Protein AF-A0A537Y791-F1 (afdb_monomer_lite)

Secondary structure (DSSP, 8-state):
-----------------PPBP-PPPPTT-TT--SS-TTSGGGB--TTSPPPTTHHHHHHHTTTTS-------EEETTEEES--EEEE-TTS--B--EETTGGGS----B---TTS--TT-TT--S---EEEEETTTTEEEEEES-B--TT--EESEEEEEETT--------

Radius of gyration: 22.84 Å; chains: 1; bounding box: 45×62×73 Å

Foldseek 3Di:
DDDDDDDDDDPPPPPPPFQFAQDQDPVVQRVFAQEASNDPVRGDCVPPDDDPCNVVVCVVVVVPDPPDDPQAADDPHRGRDFDEEEDEPPQDWDFAAALPCVQAQRDGDSDAPVFAWHVGQPDDDFGKTWYAHSVQQKIKIFTQWHDDPVHTYGHHIAIDHSHDPDPDGPD

Sequence (171 aa):
MGRFARALAVAAMVTAIAVPAAAIPPPGAPACSVFPSNNVWHADVSKLPVNSHSSAWLSSMNASSTHLHPDFGPSGGFPYGIPYDVVSSSHAKVYLTFDYADESDKGPYPFDGNTKIEGGQNAGGDRHAIMIDSGTCKLYELYDAHYSSSGSTAGSGAIWSLTSTSTTRSA

Structure (mmCIF, N/CA/C/O backbone):
data_AF-A0A537Y791-F1
#
_entry.id   AF-A0A537Y791-F1
#
loop_
_atom_site.group_PDB
_atom_site.id
_atom_site.type_symbol
_atom_site.label_atom_id
_atom_site.label_alt_id
_atom_site.label_comp_id
_atom_site.label_asym_id
_atom_site.label_entity_id
_atom_site.label_seq_id
_atom_site.pdbx_PDB_ins_code
_atom_site.Cartn_x
_atom_site.Cartn_y
_atom_site.Cartn_z
_atom_site.occupancy
_atom_site.B_iso_or_equiv
_atom_site.auth_seq_id
_atom_site.auth_comp_id
_atom_site.auth_asym_id
_atom_site.auth_atom_id
_atom_site.pdbx_PDB_model_num
ATOM 1 N N . MET A 1 1 ? 22.008 -40.107 -55.860 1.00 41.12 1 MET A N 1
ATOM 2 C CA . MET A 1 1 ? 21.868 -40.619 -54.478 1.00 41.12 1 MET A CA 1
ATOM 3 C C . MET A 1 1 ? 22.754 -39.774 -53.569 1.00 41.12 1 MET A C 1
ATOM 5 O O . MET A 1 1 ? 23.952 -39.994 -53.548 1.00 41.12 1 MET A O 1
ATOM 9 N N . GLY A 1 2 ? 22.205 -38.762 -52.894 1.00 38.94 2 GLY A N 1
ATOM 10 C CA . GLY A 1 2 ? 22.952 -37.913 -51.957 1.00 38.94 2 GLY A CA 1
ATOM 11 C C . GLY A 1 2 ? 22.129 -37.736 -50.687 1.00 38.94 2 GLY A C 1
ATOM 12 O O . GLY A 1 2 ? 21.049 -37.154 -50.735 1.00 38.94 2 GLY A O 1
ATOM 13 N N . ARG A 1 3 ? 22.579 -38.331 -49.580 1.00 45.69 3 ARG A N 1
ATOM 14 C CA . ARG A 1 3 ? 21.886 -38.293 -48.287 1.00 45.69 3 ARG A CA 1
ATOM 15 C C . ARG A 1 3 ? 22.259 -36.997 -47.563 1.00 45.69 3 ARG A C 1
ATOM 17 O O . ARG A 1 3 ? 23.390 -36.863 -47.115 1.00 45.69 3 ARG A O 1
ATOM 24 N N . PHE A 1 4 ? 21.314 -36.069 -47.429 1.00 46.38 4 PHE A N 1
ATOM 25 C CA . PHE A 1 4 ? 21.446 -34.933 -46.514 1.00 46.38 4 PHE A CA 1
ATOM 26 C C . PHE A 1 4 ? 21.074 -35.391 -45.100 1.00 46.38 4 PHE A C 1
ATOM 28 O O . PHE A 1 4 ? 19.914 -35.702 -44.829 1.00 46.38 4 PHE A O 1
ATOM 35 N N . ALA A 1 5 ? 22.054 -35.457 -44.201 1.00 47.03 5 ALA A N 1
ATOM 36 C CA . ALA A 1 5 ? 21.807 -35.662 -42.780 1.00 47.03 5 ALA A CA 1
ATOM 37 C C . ALA A 1 5 ? 21.298 -34.345 -42.170 1.00 47.03 5 ALA A C 1
ATOM 39 O O . ALA A 1 5 ? 22.015 -33.347 -42.148 1.00 47.03 5 ALA A O 1
ATOM 40 N N . ARG A 1 6 ? 20.048 -34.328 -41.695 1.00 52.28 6 ARG A N 1
ATOM 41 C CA . ARG A 1 6 ? 19.516 -33.227 -40.884 1.00 52.28 6 ARG A CA 1
ATOM 42 C C . ARG A 1 6 ? 19.994 -33.419 -39.446 1.00 52.28 6 ARG A C 1
ATOM 44 O O . ARG A 1 6 ? 19.559 -34.355 -38.783 1.00 52.28 6 ARG A O 1
ATOM 51 N N . ALA A 1 7 ? 20.884 -32.551 -38.976 1.00 49.78 7 ALA A N 1
ATOM 52 C CA . ALA A 1 7 ? 21.214 -32.466 -37.559 1.00 49.78 7 ALA A CA 1
ATOM 53 C C . ALA A 1 7 ? 20.054 -31.778 -36.819 1.00 49.78 7 ALA A C 1
ATOM 55 O O . ALA A 1 7 ? 19.704 -30.640 -37.131 1.00 49.78 7 ALA A O 1
ATOM 56 N N . LEU A 1 8 ? 19.436 -32.479 -35.868 1.00 51.34 8 LEU A N 1
ATOM 57 C CA . LEU A 1 8 ? 18.486 -31.892 -34.924 1.00 51.34 8 LEU A CA 1
ATOM 58 C C . LEU A 1 8 ? 19.295 -31.125 -33.867 1.00 51.34 8 LEU A C 1
ATOM 60 O O . LEU A 1 8 ? 19.980 -31.737 -33.050 1.00 51.34 8 LEU A O 1
ATOM 64 N N . ALA A 1 9 ? 19.244 -29.794 -33.889 1.00 50.19 9 ALA A N 1
ATOM 65 C CA . ALA A 1 9 ? 19.780 -28.981 -32.805 1.00 50.19 9 ALA A CA 1
ATOM 66 C C . ALA A 1 9 ? 18.790 -29.014 -31.631 1.00 50.19 9 ALA A C 1
ATOM 68 O O . ALA A 1 9 ? 17.694 -28.463 -31.716 1.00 50.19 9 ALA A O 1
ATOM 69 N N . VAL A 1 10 ? 19.162 -29.685 -30.541 1.00 50.84 10 VAL A N 1
ATOM 70 C CA . VAL A 1 10 ? 18.428 -29.621 -29.274 1.00 50.84 10 VAL A CA 1
ATOM 71 C C . VAL A 1 10 ? 18.776 -28.285 -28.620 1.00 50.84 10 VAL A C 1
ATOM 73 O O . VAL A 1 10 ? 19.883 -28.106 -28.116 1.00 50.84 10 VAL A O 1
ATOM 76 N N . ALA A 1 11 ? 17.854 -27.324 -28.664 1.00 54.22 11 ALA A N 1
ATOM 77 C CA . ALA A 1 11 ? 17.986 -26.084 -27.911 1.00 54.22 11 ALA A CA 1
ATOM 78 C C . ALA A 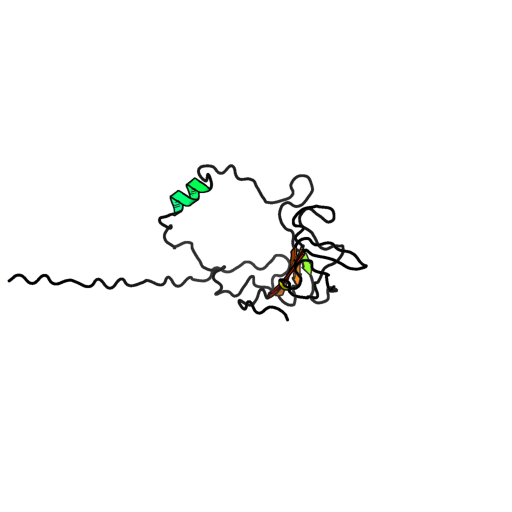1 11 ? 17.810 -26.398 -26.419 1.00 54.22 11 ALA A C 1
ATOM 80 O O . ALA A 1 11 ? 16.703 -26.675 -25.959 1.00 54.22 11 ALA A O 1
ATOM 81 N N . ALA A 1 12 ? 18.907 -26.387 -25.663 1.00 49.00 12 ALA A N 1
ATOM 82 C CA . ALA A 1 12 ? 18.848 -26.444 -24.211 1.00 49.00 12 ALA A CA 1
ATOM 83 C C . ALA A 1 12 ? 18.231 -25.133 -23.699 1.00 49.00 12 ALA A C 1
ATOM 85 O O . ALA A 1 12 ? 18.867 -24.080 -23.751 1.00 49.00 12 ALA A O 1
ATOM 86 N N . MET A 1 13 ? 16.983 -25.183 -23.228 1.00 52.72 13 MET A N 1
ATOM 87 C CA . MET A 1 13 ? 16.411 -24.089 -22.446 1.00 52.72 13 MET A CA 1
ATOM 88 C C . MET A 1 13 ? 17.157 -24.037 -21.116 1.00 52.72 13 MET A C 1
ATOM 90 O O . MET A 1 13 ? 16.918 -24.844 -20.220 1.00 52.72 13 MET A O 1
ATOM 94 N N . VAL A 1 14 ? 18.093 -23.100 -20.997 1.00 51.97 14 VAL A N 1
ATOM 95 C CA . VAL A 1 14 ? 18.678 -22.744 -19.708 1.00 51.97 14 VAL A CA 1
ATOM 96 C C . VAL A 1 14 ? 17.590 -22.010 -18.932 1.00 51.97 14 VAL A C 1
ATOM 98 O O . VAL A 1 14 ? 17.377 -20.815 -19.117 1.00 51.97 14 VAL A O 1
ATOM 101 N N . THR A 1 15 ? 16.856 -22.728 -18.085 1.00 58.66 15 THR A N 1
ATOM 102 C CA . THR A 1 15 ? 16.037 -22.098 -17.048 1.00 58.66 15 THR A CA 1
ATOM 103 C C . THR A 1 15 ? 16.986 -21.404 -16.084 1.00 58.66 15 THR A C 1
ATOM 105 O O . THR A 1 15 ? 17.643 -22.057 -15.273 1.00 58.66 15 THR A O 1
ATOM 108 N N . ALA A 1 16 ? 17.107 -20.083 -16.209 1.00 58.81 16 ALA A N 1
ATOM 109 C CA . ALA A 1 16 ? 17.805 -19.271 -15.229 1.00 58.81 16 ALA A CA 1
ATOM 110 C C . ALA A 1 16 ? 17.100 -19.450 -13.878 1.00 58.81 16 ALA A C 1
ATOM 112 O O . ALA A 1 16 ? 15.942 -19.068 -13.715 1.00 58.81 16 ALA A O 1
ATOM 113 N N . ILE A 1 17 ? 17.784 -20.080 -12.924 1.00 54.56 17 ILE A N 1
ATOM 114 C CA . ILE A 1 17 ? 17.315 -20.152 -11.542 1.00 54.56 17 ILE A CA 1
ATOM 115 C C . ILE A 1 17 ? 17.522 -18.752 -10.967 1.00 54.56 17 ILE A C 1
ATOM 117 O O . ILE A 1 17 ? 18.658 -18.348 -10.719 1.00 54.56 17 ILE A O 1
ATOM 121 N N . ALA A 1 18 ? 16.437 -17.991 -10.820 1.00 57.50 18 ALA A N 1
ATOM 122 C CA . ALA A 1 18 ? 16.488 -16.686 -10.182 1.00 57.50 18 ALA A CA 1
ATOM 123 C C . ALA A 1 18 ? 16.911 -16.875 -8.719 1.00 57.50 18 ALA A C 1
ATOM 125 O O . ALA A 1 18 ? 16.227 -17.546 -7.944 1.00 57.50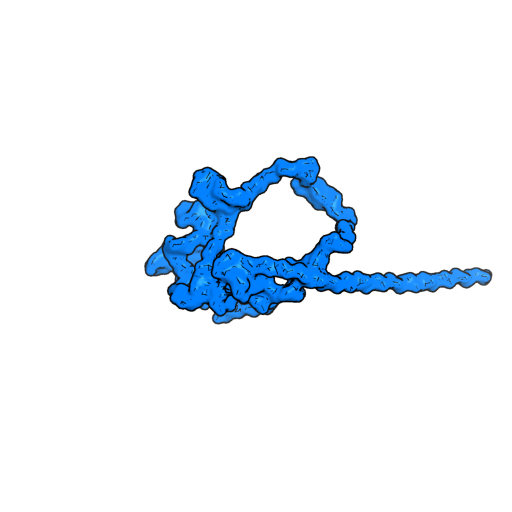 18 ALA A O 1
ATOM 126 N N . VAL A 1 19 ? 18.063 -16.317 -8.352 1.00 58.66 19 VAL A N 1
ATOM 127 C CA . VAL A 1 19 ? 18.445 -16.196 -6.944 1.00 58.66 19 VAL A CA 1
ATOM 128 C C . VAL A 1 19 ? 17.556 -15.102 -6.350 1.00 58.66 19 VAL A C 1
ATOM 130 O O . VAL A 1 19 ? 17.432 -14.042 -6.966 1.00 58.66 19 VAL A O 1
ATOM 133 N N . PRO A 1 20 ? 16.897 -15.341 -5.207 1.00 61.84 20 PRO A N 1
ATOM 134 C CA . PRO A 1 20 ? 16.008 -14.349 -4.629 1.00 61.84 20 PRO A CA 1
ATOM 135 C C . PRO A 1 20 ? 16.808 -13.145 -4.119 1.00 61.84 20 PRO A C 1
ATOM 137 O O . PRO A 1 20 ? 17.750 -13.298 -3.339 1.00 61.84 20 PRO A O 1
ATOM 140 N N . ALA A 1 21 ? 16.423 -11.946 -4.544 1.00 64.75 21 ALA A N 1
ATOM 141 C CA . ALA A 1 21 ? 16.838 -10.701 -3.922 1.00 64.75 21 ALA A CA 1
ATOM 142 C C . ALA A 1 21 ? 16.111 -10.551 -2.576 1.00 64.75 21 ALA A C 1
ATOM 144 O O . ALA A 1 21 ? 14.914 -10.814 -2.468 1.00 64.75 21 ALA A O 1
ATOM 145 N N . ALA A 1 22 ? 16.828 -10.142 -1.528 1.00 66.00 22 ALA A N 1
ATOM 146 C CA . ALA A 1 22 ? 16.208 -9.897 -0.231 1.00 66.00 22 ALA A CA 1
ATOM 147 C C . ALA A 1 22 ? 15.313 -8.650 -0.314 1.00 66.00 22 ALA A C 1
ATOM 149 O O . ALA A 1 22 ? 15.815 -7.546 -0.525 1.00 66.00 22 ALA A O 1
ATOM 150 N N . ALA A 1 23 ? 13.999 -8.814 -0.141 1.00 71.31 23 ALA A N 1
ATOM 151 C CA . ALA A 1 23 ? 13.108 -7.671 0.004 1.00 71.31 23 ALA A CA 1
ATOM 152 C C . ALA A 1 23 ? 13.330 -6.960 1.336 1.00 71.31 23 ALA A C 1
ATOM 154 O O . ALA A 1 23 ? 13.493 -7.587 2.385 1.00 71.31 23 ALA A O 1
ATOM 155 N N . ILE A 1 24 ? 13.304 -5.631 1.275 1.00 81.44 24 ILE A N 1
ATOM 156 C CA . ILE A 1 24 ? 13.340 -4.776 2.455 1.00 81.44 24 ILE A CA 1
ATOM 157 C C . ILE A 1 24 ? 11.942 -4.819 3.096 1.00 81.44 24 ILE A C 1
ATOM 159 O O . ILE A 1 24 ? 10.961 -4.545 2.400 1.00 81.44 24 ILE A O 1
ATOM 163 N N . PRO A 1 25 ? 11.824 -5.161 4.392 1.00 88.31 25 PRO A N 1
ATOM 164 C CA . PRO A 1 25 ? 10.555 -5.096 5.112 1.00 88.31 25 PRO A CA 1
ATOM 165 C C . PRO A 1 25 ? 9.918 -3.701 5.043 1.00 88.31 25 PRO A C 1
ATOM 167 O O . PRO A 1 25 ? 10.649 -2.706 4.980 1.00 88.31 25 PRO A O 1
ATOM 170 N N . PRO A 1 26 ? 8.581 -3.583 5.130 1.00 89.69 26 PRO A N 1
ATOM 171 C CA . PRO A 1 26 ? 7.933 -2.281 5.179 1.00 89.69 26 PRO A CA 1
ATOM 172 C C . PRO A 1 26 ? 8.431 -1.470 6.389 1.00 89.69 26 PRO A C 1
ATOM 174 O O . PRO A 1 26 ? 8.456 -1.998 7.510 1.00 89.69 26 PRO A O 1
ATOM 177 N N . PRO A 1 27 ? 8.804 -0.189 6.213 1.00 91.75 27 PRO A N 1
ATOM 178 C CA . PRO A 1 27 ? 9.045 0.710 7.335 1.00 91.75 27 PRO A CA 1
ATOM 179 C C . PRO A 1 27 ? 7.883 0.680 8.342 1.00 91.75 27 PRO A C 1
ATOM 181 O O . PRO A 1 27 ? 6.722 0.813 7.976 1.00 91.75 27 PRO A O 1
ATOM 184 N N . GLY A 1 28 ? 8.194 0.467 9.623 1.00 93.44 28 GLY A N 1
ATOM 185 C CA . GLY A 1 28 ? 7.195 0.308 10.690 1.00 93.44 28 GLY A CA 1
ATOM 186 C C . GLY A 1 28 ? 6.703 -1.130 10.917 1.00 93.44 28 GLY A C 1
ATOM 187 O O . GLY A 1 28 ? 6.196 -1.413 11.997 1.00 93.44 28 GLY A O 1
ATOM 188 N N . ALA A 1 29 ? 6.928 -2.061 9.983 1.00 94.69 29 ALA A N 1
ATOM 189 C CA . ALA A 1 29 ? 6.603 -3.485 10.124 1.00 94.69 29 ALA A CA 1
ATOM 190 C C . ALA A 1 29 ? 7.819 -4.390 9.806 1.00 94.69 29 ALA A C 1
ATOM 192 O O . ALA A 1 29 ? 7.752 -5.229 8.908 1.00 94.69 29 ALA A O 1
ATOM 193 N N . PRO A 1 30 ? 8.945 -4.269 10.542 1.00 93.50 30 PRO A N 1
ATOM 194 C CA . PRO A 1 30 ? 10.205 -4.939 10.196 1.00 93.50 30 PRO A CA 1
ATOM 195 C C . PRO A 1 30 ? 10.160 -6.472 10.292 1.00 93.50 30 PRO A C 1
ATOM 197 O O . PRO A 1 30 ? 11.021 -7.145 9.734 1.00 93.50 30 PRO A O 1
ATOM 200 N N . ALA A 1 31 ? 9.175 -7.027 11.003 1.00 91.94 31 ALA A N 1
ATOM 201 C CA . ALA A 1 31 ? 8.959 -8.468 11.104 1.00 91.94 31 ALA A CA 1
ATOM 202 C C . ALA A 1 31 ? 8.190 -9.052 9.903 1.00 91.94 31 ALA A C 1
ATOM 204 O O . ALA A 1 31 ? 8.102 -10.272 9.773 1.00 91.94 31 ALA A O 1
ATOM 205 N N . CYS A 1 32 ? 7.638 -8.205 9.030 1.00 92.00 32 CYS A N 1
ATOM 206 C CA . CYS A 1 32 ? 6.875 -8.633 7.869 1.00 92.00 32 CYS A CA 1
ATOM 207 C C . CYS A 1 32 ? 7.736 -8.643 6.605 1.00 92.00 32 CYS A C 1
ATOM 209 O O . CYS A 1 32 ? 8.357 -7.646 6.247 1.00 92.00 32 CYS A O 1
ATOM 211 N N . SER A 1 33 ? 7.732 -9.769 5.894 1.00 88.81 33 SER A N 1
ATOM 212 C CA . SER A 1 33 ? 8.220 -9.841 4.513 1.00 88.81 33 SER A CA 1
ATOM 213 C C . SER A 1 33 ? 7.198 -9.222 3.561 1.00 88.81 33 SER A C 1
ATOM 215 O O . SER A 1 33 ? 6.010 -9.291 3.851 1.00 88.81 33 SER A O 1
ATOM 217 N N . VAL A 1 34 ? 7.622 -8.686 2.413 1.00 87.44 34 VAL A N 1
ATOM 218 C CA . VAL A 1 34 ? 6.718 -8.330 1.303 1.00 87.44 34 VAL A CA 1
ATOM 219 C C . VAL A 1 34 ? 6.721 -9.487 0.312 1.00 87.44 34 VAL A C 1
ATOM 221 O O . VAL A 1 34 ? 7.557 -9.530 -0.570 1.00 87.44 34 VAL A O 1
ATOM 224 N N . PHE A 1 35 ? 5.811 -10.441 0.479 1.00 87.69 35 PHE A N 1
ATOM 225 C CA . PHE A 1 35 ? 5.785 -11.748 -0.192 1.00 87.69 35 PHE A CA 1
ATOM 226 C C . PHE A 1 35 ? 6.868 -12.744 0.280 1.00 87.69 35 PHE A C 1
ATOM 228 O O . PHE A 1 35 ? 7.876 -12.360 0.878 1.00 87.69 35 PHE A O 1
ATOM 235 N N . PRO A 1 36 ? 6.681 -14.059 0.032 1.00 86.88 36 PRO A N 1
ATOM 236 C CA . PRO A 1 36 ? 7.717 -15.068 0.262 1.00 86.88 36 PRO A CA 1
ATOM 237 C C . PRO A 1 36 ? 9.004 -14.807 -0.530 1.00 86.88 36 PRO A C 1
ATOM 239 O O . PRO A 1 36 ? 8.970 -14.275 -1.637 1.00 86.88 36 PRO A O 1
ATOM 242 N N . SER A 1 37 ? 10.152 -15.245 -0.005 1.00 87.19 37 SER A N 1
ATOM 243 C CA . SER A 1 37 ? 11.464 -15.015 -0.634 1.00 87.19 37 SER A CA 1
ATOM 244 C C . SER A 1 37 ? 11.576 -15.579 -2.054 1.00 87.19 37 SER A C 1
ATOM 246 O O . SER A 1 37 ? 12.269 -14.997 -2.873 1.00 87.19 37 SER A O 1
ATOM 248 N N . ASN A 1 38 ? 10.867 -16.662 -2.372 1.00 84.94 38 ASN A N 1
ATOM 249 C CA . ASN A 1 38 ? 10.833 -17.278 -3.701 1.00 84.94 38 ASN A CA 1
ATOM 250 C C . ASN A 1 38 ? 9.729 -16.726 -4.626 1.00 84.94 38 ASN A C 1
ATOM 252 O O . ASN A 1 38 ? 9.466 -17.317 -5.674 1.00 84.94 38 ASN A O 1
ATOM 256 N N . ASN A 1 39 ? 9.048 -15.643 -4.243 1.00 86.56 39 ASN A N 1
ATOM 257 C CA . ASN A 1 39 ? 8.068 -1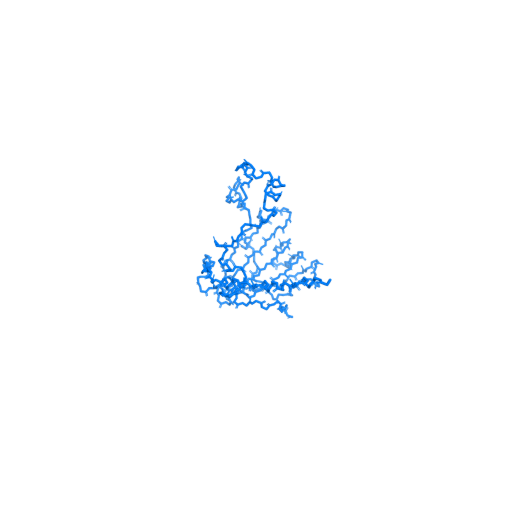4.984 -5.100 1.00 86.56 39 ASN A CA 1
ATOM 258 C C . ASN A 1 39 ? 8.767 -14.325 -6.306 1.00 86.56 39 ASN A C 1
ATOM 260 O O . ASN A 1 39 ? 9.886 -13.827 -6.188 1.00 86.56 39 ASN A O 1
ATOM 264 N N . VAL A 1 40 ? 8.095 -14.288 -7.463 1.00 87.38 40 VAL A N 1
ATOM 265 C CA . VAL A 1 40 ? 8.596 -13.640 -8.688 1.00 87.38 40 VAL A CA 1
ATOM 266 C C . VAL A 1 40 ? 8.971 -12.169 -8.477 1.00 87.38 40 VAL A C 1
ATOM 268 O O . VAL A 1 40 ? 9.913 -11.692 -9.102 1.00 87.38 40 VAL A O 1
ATOM 271 N N . TRP A 1 41 ?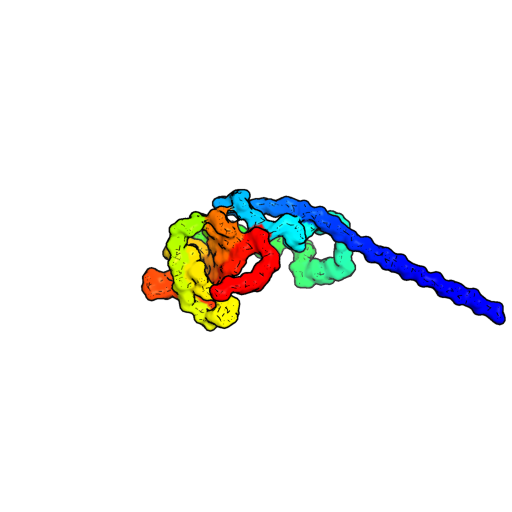 8.311 -11.472 -7.546 1.00 86.75 41 TRP A N 1
ATOM 272 C CA . TRP A 1 41 ? 8.645 -10.093 -7.175 1.00 86.75 41 TRP A CA 1
ATOM 273 C C . TRP A 1 41 ? 10.043 -9.938 -6.553 1.00 86.75 41 TRP A C 1
ATOM 275 O O . TRP A 1 41 ? 10.561 -8.828 -6.493 1.00 86.75 41 TRP A O 1
ATOM 285 N N . HIS A 1 42 ? 10.678 -11.036 -6.132 1.00 87.81 42 HIS A N 1
ATOM 286 C CA . HIS A 1 42 ? 12.049 -11.074 -5.615 1.00 87.81 42 HIS A CA 1
ATOM 287 C C . HIS A 1 42 ? 13.060 -11.642 -6.614 1.00 87.81 42 HIS A C 1
ATOM 289 O O . HIS A 1 42 ? 14.201 -11.906 -6.241 1.00 87.81 42 HIS A O 1
ATOM 295 N N . ALA A 1 43 ? 12.681 -11.873 -7.871 1.00 87.88 43 ALA A N 1
ATOM 296 C CA . ALA A 1 43 ? 13.612 -12.399 -8.860 1.00 87.88 43 ALA A CA 1
ATOM 297 C C . ALA A 1 43 ? 14.764 -11.408 -9.121 1.00 87.88 43 ALA A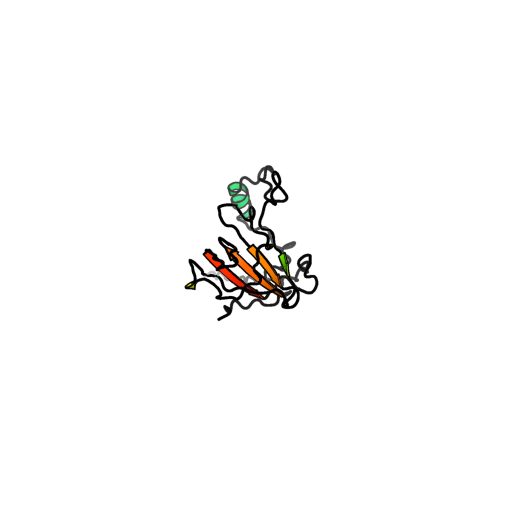 C 1
ATOM 299 O O . ALA A 1 43 ? 14.529 -10.265 -9.511 1.00 87.88 43 ALA A O 1
ATOM 300 N N . ASP A 1 44 ? 16.017 -11.849 -8.959 1.00 87.50 44 ASP A N 1
ATOM 301 C CA . ASP A 1 44 ? 17.175 -11.076 -9.416 1.00 87.50 44 ASP A CA 1
ATOM 302 C C . ASP A 1 44 ? 17.218 -11.048 -10.952 1.00 87.50 44 ASP A C 1
ATOM 304 O O . ASP A 1 44 ? 17.515 -12.047 -11.614 1.00 87.50 44 ASP A O 1
ATOM 308 N N . VAL A 1 45 ? 16.923 -9.878 -11.519 1.00 89.44 45 VAL A N 1
ATOM 309 C CA . VAL A 1 45 ? 16.915 -9.641 -12.968 1.00 89.44 45 VAL A CA 1
ATOM 310 C C . VAL A 1 45 ? 18.212 -9.020 -13.494 1.00 89.44 45 VAL A C 1
ATOM 312 O O . VAL A 1 45 ? 18.328 -8.783 -14.695 1.00 89.44 45 VAL A O 1
ATOM 315 N N . SER A 1 46 ? 19.214 -8.781 -12.640 1.00 91.50 46 SER A N 1
ATOM 316 C CA . SER A 1 46 ? 20.435 -8.033 -12.991 1.00 91.50 46 SER A CA 1
ATOM 317 C C . SER A 1 46 ? 21.289 -8.686 -14.085 1.00 91.50 46 SER A C 1
ATOM 319 O O . SER A 1 46 ? 22.097 -8.013 -14.724 1.00 91.50 46 SER A O 1
ATOM 321 N N . LYS A 1 47 ? 21.110 -9.993 -14.316 1.00 93.50 47 LYS A N 1
ATOM 322 C CA . LYS A 1 47 ? 21.835 -10.785 -15.325 1.00 93.50 47 LYS A CA 1
ATOM 323 C C . LYS A 1 47 ? 20.952 -11.281 -16.471 1.00 93.50 47 LYS A C 1
ATOM 325 O O . LYS A 1 47 ? 21.439 -12.030 -17.320 1.00 93.50 47 LYS A O 1
ATOM 330 N N . LEU A 1 48 ? 19.666 -10.926 -16.492 1.00 92.75 48 LEU A N 1
ATOM 331 C CA . LEU A 1 48 ? 18.785 -11.337 -17.582 1.00 92.75 48 LEU A CA 1
ATOM 332 C C . LEU A 1 48 ? 19.157 -10.597 -18.877 1.00 92.75 48 LEU A C 1
ATOM 334 O O . LEU A 1 48 ? 19.526 -9.421 -18.831 1.00 92.75 48 LEU A O 1
ATOM 338 N N . PRO A 1 49 ? 19.068 -11.260 -20.046 1.00 95.50 49 PRO A N 1
ATOM 339 C CA . PRO A 1 49 ? 19.292 -10.589 -21.315 1.00 95.50 49 PRO A CA 1
ATOM 340 C C . PRO A 1 49 ? 18.229 -9.510 -21.531 1.00 95.50 49 PRO A C 1
ATOM 342 O O . PRO A 1 49 ? 17.046 -9.711 -21.248 1.00 95.50 49 PRO A O 1
ATOM 345 N N . VAL A 1 50 ? 18.647 -8.374 -22.089 1.00 95.75 50 VAL A N 1
ATOM 346 C CA . VAL A 1 50 ? 17.712 -7.332 -22.520 1.00 95.75 50 VAL A CA 1
ATOM 347 C C . VAL A 1 50 ? 16.782 -7.916 -23.585 1.00 95.75 50 VAL A C 1
ATOM 349 O O . VAL A 1 50 ? 17.234 -8.543 -24.544 1.00 95.75 50 VAL A O 1
ATOM 352 N N . ASN A 1 51 ? 15.474 -7.715 -23.417 1.00 96.69 51 ASN A N 1
ATOM 353 C CA . ASN A 1 51 ? 14.479 -8.198 -24.369 1.00 96.69 51 ASN A CA 1
ATOM 354 C C . ASN A 1 51 ? 14.664 -7.523 -25.744 1.00 96.69 51 ASN A C 1
ATOM 356 O O . ASN A 1 51 ? 14.908 -6.316 -25.813 1.00 96.69 51 ASN A O 1
ATOM 360 N N . SER A 1 52 ? 14.485 -8.268 -26.840 1.00 97.94 52 SER A N 1
ATOM 361 C CA . SER A 1 52 ? 14.599 -7.750 -28.214 1.00 97.94 52 SER A CA 1
ATOM 362 C C . SER A 1 52 ? 13.638 -6.597 -28.532 1.00 97.94 52 SER A C 1
ATOM 364 O O . SER A 1 52 ? 13.894 -5.833 -29.457 1.00 97.94 52 SER A O 1
ATOM 366 N N . HIS A 1 53 ? 12.553 -6.445 -27.767 1.00 97.81 53 HIS A N 1
ATOM 367 C CA . HIS A 1 53 ? 11.583 -5.355 -27.890 1.00 97.81 53 HIS A CA 1
ATOM 368 C C . HIS A 1 53 ? 11.893 -4.130 -27.016 1.00 97.81 53 HIS A C 1
ATOM 370 O O . HIS A 1 53 ? 11.175 -3.136 -27.103 1.00 97.81 53 HIS A O 1
ATOM 376 N N . SER A 1 54 ? 12.956 -4.158 -26.203 1.00 96.38 54 SER A N 1
ATOM 377 C CA . SER A 1 54 ? 13.270 -3.089 -25.243 1.00 96.38 54 SER A CA 1
ATOM 378 C C . SER A 1 54 ? 13.363 -1.704 -25.898 1.00 96.38 54 SER A C 1
ATOM 380 O O . SER A 1 54 ? 12.775 -0.744 -25.405 1.00 96.38 54 SER A O 1
ATOM 382 N N . SER A 1 55 ? 14.009 -1.600 -27.064 1.00 95.75 55 SER A N 1
ATOM 383 C CA . SER A 1 55 ? 14.118 -0.334 -27.804 1.00 95.75 55 SER A CA 1
ATOM 384 C C . SER A 1 55 ? 12.761 0.218 -28.254 1.00 95.75 55 SER A C 1
ATOM 386 O O . SER A 1 55 ? 12.541 1.426 -28.186 1.00 95.75 55 SER A O 1
ATOM 388 N N . ALA A 1 56 ? 11.833 -0.651 -28.665 1.00 97.12 56 ALA A N 1
ATOM 389 C CA . ALA A 1 56 ? 10.484 -0.251 -29.051 1.00 97.12 56 ALA A CA 1
ATOM 390 C C . ALA A 1 56 ? 9.685 0.261 -27.842 1.00 97.12 56 ALA A C 1
ATOM 392 O O . ALA A 1 56 ? 9.031 1.299 -27.936 1.00 97.12 56 ALA A O 1
ATOM 393 N N . TRP A 1 57 ? 9.783 -0.413 -26.691 1.00 96.56 57 TRP A N 1
ATOM 394 C CA . TRP A 1 57 ? 9.128 0.027 -25.455 1.00 96.56 57 TRP A CA 1
ATOM 395 C C . TRP A 1 57 ? 9.681 1.362 -24.956 1.00 96.56 57 TRP A C 1
ATOM 397 O O . TRP A 1 57 ? 8.909 2.271 -24.665 1.00 96.56 57 TRP A O 1
ATOM 407 N N . LEU A 1 58 ? 11.007 1.522 -24.929 1.00 93.94 58 LEU A N 1
ATOM 408 C CA . LEU A 1 58 ? 11.655 2.779 -24.546 1.00 93.94 58 LEU A CA 1
ATOM 409 C C . LEU A 1 58 ? 11.240 3.932 -25.469 1.00 93.94 58 LEU A C 1
ATOM 411 O O . LEU A 1 58 ? 10.923 5.019 -24.988 1.00 93.94 58 LEU A O 1
ATOM 415 N N . SER A 1 59 ? 11.168 3.691 -26.782 1.00 93.44 59 SER A N 1
ATOM 416 C CA . SER A 1 59 ? 10.669 4.687 -27.735 1.00 93.44 59 SER A CA 1
ATOM 417 C C . SER A 1 59 ? 9.204 5.051 -27.480 1.00 93.44 59 SER A C 1
ATOM 419 O O . SER A 1 59 ? 8.852 6.223 -27.577 1.00 93.44 59 SER A O 1
ATOM 421 N N . SER A 1 60 ? 8.354 4.078 -27.137 1.00 93.62 60 SER A N 1
ATOM 422 C CA . SER A 1 60 ? 6.935 4.316 -26.836 1.00 93.62 60 SER A CA 1
ATOM 423 C C . SER A 1 60 ? 6.716 5.104 -25.541 1.00 93.62 60 SER A C 1
ATOM 425 O O . SER A 1 60 ? 5.697 5.775 -25.416 1.00 93.62 60 SER A O 1
ATOM 427 N N . MET A 1 61 ? 7.649 5.028 -24.588 1.00 90.44 61 MET A N 1
ATOM 428 C CA . MET A 1 61 ? 7.610 5.772 -23.321 1.00 90.44 61 MET A CA 1
ATOM 429 C C . MET A 1 61 ? 8.335 7.126 -23.398 1.00 90.44 61 MET A C 1
ATOM 431 O O . MET A 1 61 ? 8.510 7.780 -22.374 1.00 90.44 61 MET A O 1
ATOM 435 N N . ASN A 1 62 ? 8.791 7.544 -24.589 1.00 89.44 62 ASN A N 1
ATOM 436 C CA . ASN A 1 62 ? 9.620 8.741 -24.781 1.00 89.44 62 ASN A CA 1
ATOM 437 C C . ASN A 1 62 ? 10.872 8.758 -23.872 1.00 89.44 62 ASN A C 1
ATOM 439 O O . ASN A 1 62 ? 11.292 9.795 -23.354 1.00 89.44 62 ASN A O 1
ATOM 443 N N . ALA A 1 63 ? 11.487 7.588 -23.675 1.00 91.31 63 ALA A N 1
ATOM 444 C CA . ALA A 1 63 ? 12.575 7.381 -22.719 1.00 91.31 63 ALA A CA 1
ATOM 445 C C . ALA A 1 63 ? 13.939 7.944 -23.175 1.00 91.31 63 ALA A C 1
ATOM 447 O O . ALA A 1 63 ? 14.969 7.638 -22.579 1.00 91.31 63 ALA A O 1
ATOM 448 N N . SER A 1 64 ? 13.980 8.769 -24.228 1.00 89.38 64 SER A N 1
ATOM 449 C CA . SER A 1 64 ? 15.193 9.482 -24.653 1.00 89.38 64 SER A CA 1
ATOM 450 C C . SER A 1 64 ? 15.560 10.653 -23.734 1.00 89.38 64 SER A C 1
ATOM 452 O O . SER A 1 64 ? 16.598 11.281 -23.934 1.00 89.38 64 SER A O 1
ATOM 454 N N . SER A 1 65 ? 14.718 10.973 -22.747 1.00 87.56 65 SER A N 1
ATOM 455 C CA . SER A 1 65 ? 14.980 11.994 -21.734 1.00 87.56 65 SER A CA 1
ATOM 456 C C . SER A 1 65 ? 14.618 11.495 -20.336 1.00 87.56 65 SER A C 1
ATOM 458 O O . SER A 1 65 ? 13.813 10.581 -20.181 1.00 87.56 65 SER A O 1
ATOM 460 N N . THR A 1 66 ? 15.179 12.138 -19.313 1.00 83.69 66 THR A N 1
ATOM 461 C CA . THR A 1 66 ? 14.814 11.936 -17.902 1.00 83.69 66 THR A CA 1
ATOM 462 C C . THR A 1 66 ? 13.870 13.027 -17.391 1.00 83.69 66 THR A C 1
ATOM 464 O O . THR A 1 66 ? 13.781 13.251 -16.184 1.00 83.69 66 THR A O 1
ATOM 467 N N . HIS A 1 67 ? 13.163 13.724 -18.292 1.00 84.19 67 HIS A N 1
ATOM 468 C CA . HIS A 1 67 ? 12.114 14.682 -17.933 1.00 84.19 67 HIS A CA 1
ATOM 469 C C . HIS A 1 67 ? 10.834 13.932 -17.547 1.00 84.19 67 HIS A C 1
ATOM 471 O O . HIS A 1 67 ? 9.826 13.955 -18.250 1.00 84.19 67 HIS A O 1
ATOM 477 N N . LEU A 1 68 ? 10.934 13.184 -16.455 1.00 79.81 68 LEU A N 1
ATOM 478 C CA . LEU A 1 68 ? 9.850 12.393 -15.901 1.00 79.81 68 LEU A CA 1
ATOM 479 C C . LEU A 1 68 ? 9.023 13.262 -14.960 1.00 79.81 68 LEU A C 1
ATOM 481 O O . LEU A 1 68 ? 9.565 14.116 -14.256 1.00 79.81 68 LEU A O 1
ATOM 485 N N . HIS A 1 69 ? 7.717 13.013 -14.939 1.00 75.94 69 HIS A N 1
ATOM 486 C CA . HIS A 1 69 ? 6.838 13.553 -13.915 1.00 75.94 69 HIS A CA 1
ATOM 487 C C . HIS A 1 69 ? 7.182 12.864 -12.579 1.00 75.94 69 HIS A C 1
ATOM 489 O O . HIS A 1 69 ? 7.101 11.635 -12.505 1.00 75.94 69 HIS A O 1
ATOM 495 N N . PRO A 1 70 ? 7.666 13.588 -11.550 1.00 70.19 70 PRO A N 1
ATOM 496 C CA . PRO A 1 70 ? 8.073 12.958 -10.304 1.00 70.19 70 PRO A CA 1
ATOM 497 C C . PRO A 1 70 ? 6.840 12.667 -9.448 1.00 70.19 70 PRO A C 1
ATOM 499 O O . PRO A 1 70 ? 6.394 13.517 -8.683 1.00 70.19 70 PRO A O 1
ATOM 502 N N . ASP A 1 71 ? 6.332 11.440 -9.535 1.00 71.25 71 ASP A N 1
ATOM 503 C CA . ASP A 1 71 ? 5.212 10.969 -8.711 1.00 71.25 71 ASP A CA 1
ATOM 504 C C . ASP A 1 71 ? 5.651 10.560 -7.288 1.00 71.25 71 ASP A C 1
ATOM 506 O O . ASP A 1 71 ? 5.203 9.556 -6.736 1.00 71.25 71 ASP A O 1
ATOM 510 N N . PHE A 1 72 ? 6.560 11.329 -6.677 1.00 69.06 72 PHE A N 1
ATOM 511 C CA . PHE A 1 72 ? 7.147 11.026 -5.369 1.00 69.06 72 PHE A CA 1
ATOM 512 C C . PHE A 1 72 ? 7.235 12.271 -4.471 1.00 69.06 72 PHE A C 1
ATOM 514 O O . PHE A 1 72 ? 7.741 13.311 -4.890 1.00 69.06 72 PHE A O 1
ATOM 521 N N . GLY A 1 73 ? 6.868 12.130 -3.190 1.00 63.56 73 GLY A N 1
ATOM 522 C CA . GLY A 1 73 ? 7.103 13.146 -2.147 1.00 63.56 73 GLY A CA 1
ATOM 523 C C . GLY A 1 73 ? 6.085 14.295 -2.143 1.00 63.56 73 GLY A C 1
ATOM 524 O O . GLY A 1 73 ? 5.255 14.376 -3.031 1.00 63.56 73 GLY A O 1
ATOM 525 N N . PRO A 1 74 ? 6.051 15.179 -1.131 1.00 59.88 74 PRO A N 1
ATOM 526 C CA . PRO A 1 74 ? 4.956 16.138 -1.009 1.00 59.88 74 PRO A CA 1
ATOM 527 C C . PRO A 1 74 ? 4.965 17.163 -2.154 1.00 59.88 74 PRO A C 1
ATOM 529 O O . PRO A 1 74 ? 5.919 17.927 -2.294 1.00 59.88 74 PRO A O 1
ATOM 532 N N . SER A 1 75 ? 3.881 17.224 -2.930 1.00 56.66 75 SER A N 1
ATOM 533 C CA . SER A 1 75 ? 3.676 18.257 -3.950 1.00 56.66 75 SER A CA 1
ATOM 534 C C . SER A 1 75 ? 2.690 19.288 -3.415 1.00 56.66 75 SER A C 1
ATOM 536 O O . SER A 1 75 ? 1.507 19.009 -3.236 1.00 56.66 75 SER A O 1
ATOM 538 N N . GLY A 1 76 ? 3.185 20.482 -3.083 1.00 58.16 76 GLY A N 1
ATOM 539 C CA . GLY A 1 76 ? 2.320 21.598 -2.682 1.00 58.16 76 GLY A CA 1
ATOM 540 C C . GLY A 1 76 ? 1.609 21.442 -1.329 1.00 58.16 76 GLY A C 1
ATOM 541 O O . GLY A 1 76 ? 0.589 22.088 -1.116 1.00 58.16 76 GLY A O 1
ATOM 542 N N . GLY A 1 77 ? 2.136 20.624 -0.409 1.00 61.06 77 GLY A N 1
ATOM 543 C CA . GLY A 1 77 ? 1.618 20.493 0.964 1.00 61.06 77 GLY A CA 1
ATOM 544 C C . GLY A 1 77 ? 0.781 19.240 1.240 1.00 61.06 77 GLY A C 1
ATOM 545 O O . GLY A 1 77 ? 0.443 18.996 2.396 1.00 61.06 77 GLY A O 1
ATOM 546 N N . PHE A 1 78 ? 0.522 18.414 0.223 1.00 60.31 78 PHE A N 1
ATOM 547 C CA . PHE A 1 78 ? -0.082 17.086 0.371 1.00 60.31 78 PHE A CA 1
ATOM 548 C C . PHE A 1 78 ? 0.912 16.005 -0.073 1.00 60.31 78 PHE A C 1
ATOM 550 O O . PHE A 1 78 ? 1.705 16.254 -0.987 1.00 60.31 78 PHE A O 1
ATOM 557 N N . PRO A 1 79 ? 0.930 14.825 0.573 1.00 65.75 79 PRO A N 1
ATOM 558 C CA . PRO A 1 79 ? 1.769 13.720 0.126 1.00 65.75 79 PRO A CA 1
ATOM 559 C C . PRO A 1 79 ? 1.345 13.305 -1.287 1.00 65.75 79 PRO A C 1
ATOM 561 O O . PRO A 1 79 ? 0.184 12.977 -1.510 1.00 65.75 79 PRO A O 1
ATOM 564 N N . TYR A 1 80 ? 2.280 13.363 -2.237 1.00 74.62 80 TYR A N 1
ATOM 565 C CA . TYR A 1 80 ? 2.086 12.805 -3.570 1.00 74.62 80 TYR A CA 1
ATOM 566 C C . TYR A 1 80 ? 2.321 11.291 -3.523 1.00 74.62 80 TYR A C 1
ATOM 568 O O . TYR A 1 80 ? 3.215 10.825 -2.805 1.00 74.62 80 TYR A O 1
ATOM 576 N N . GLY A 1 81 ? 1.522 10.543 -4.285 1.00 83.44 81 GLY A N 1
ATOM 577 C CA . GLY A 1 81 ? 1.448 9.083 -4.222 1.00 83.44 81 GLY A CA 1
ATOM 578 C C . GLY A 1 81 ? 0.467 8.572 -3.159 1.00 83.44 81 GLY A C 1
ATOM 579 O O . GLY A 1 81 ? -0.260 9.343 -2.531 1.00 83.44 81 GLY A O 1
ATOM 580 N N . ILE A 1 82 ? 0.463 7.253 -2.952 1.00 88.94 82 ILE A N 1
ATOM 581 C CA . ILE A 1 82 ? -0.464 6.574 -2.039 1.00 88.94 82 ILE A CA 1
ATOM 582 C C . ILE A 1 82 ? 0.230 6.333 -0.688 1.00 88.94 82 ILE A C 1
ATOM 584 O O . ILE A 1 82 ? 1.211 5.583 -0.625 1.00 88.94 82 ILE A O 1
ATOM 588 N N . PRO A 1 83 ? -0.225 6.966 0.407 1.00 89.75 83 PRO A N 1
ATOM 589 C CA . PRO A 1 83 ? 0.326 6.710 1.729 1.00 89.75 83 PRO A CA 1
ATOM 590 C C . PRO A 1 83 ? -0.128 5.344 2.261 1.00 89.75 83 PRO A C 1
ATOM 592 O O . PRO A 1 83 ? -1.183 4.837 1.892 1.00 89.75 83 PRO A O 1
ATOM 595 N N . TYR A 1 84 ? 0.638 4.787 3.201 1.00 93.94 84 TYR A N 1
ATOM 596 C CA . TYR A 1 84 ? 0.183 3.661 4.013 1.00 93.94 84 TYR A CA 1
ATOM 597 C C . TYR A 1 84 ? 0.403 3.920 5.503 1.00 93.94 84 TYR A C 1
ATOM 599 O O . TYR A 1 84 ? 1.276 4.704 5.904 1.00 93.94 84 TYR A O 1
ATOM 607 N N . ASP A 1 85 ? -0.379 3.221 6.316 1.00 96.62 85 ASP A N 1
ATOM 608 C CA . ASP A 1 85 ? -0.239 3.169 7.763 1.00 96.62 85 ASP A CA 1
ATOM 609 C C . ASP A 1 85 ? 0.207 1.788 8.225 1.00 96.62 85 ASP A C 1
ATOM 611 O O . ASP A 1 85 ? -0.179 0.761 7.669 1.00 96.62 85 ASP A O 1
ATOM 615 N N . VAL A 1 86 ? 1.015 1.760 9.282 1.00 97.88 86 VAL A N 1
ATOM 616 C CA . VAL A 1 86 ? 1.299 0.525 10.009 1.00 97.88 86 VAL A CA 1
ATOM 617 C C . VAL A 1 86 ? 0.535 0.555 11.316 1.00 97.88 86 VAL A C 1
ATOM 619 O O . VAL A 1 86 ? 0.707 1.465 12.126 1.00 97.88 86 VAL A O 1
ATOM 622 N N . VAL A 1 87 ? -0.285 -0.465 11.527 1.00 98.31 87 VAL A N 1
ATOM 623 C CA . VAL A 1 87 ? -1.130 -0.619 12.708 1.00 98.31 87 VAL A CA 1
ATOM 624 C C . VAL A 1 87 ? -0.714 -1.851 13.508 1.00 98.31 87 VAL A C 1
ATOM 626 O O . VAL A 1 87 ? -0.065 -2.774 12.999 1.00 98.31 87 VAL A O 1
ATOM 629 N N . SER A 1 88 ? -1.076 -1.879 14.789 1.00 97.31 88 SER A N 1
ATOM 630 C CA . SER A 1 88 ? -0.993 -3.101 15.590 1.00 97.31 88 SER A CA 1
ATOM 631 C C . SER A 1 88 ? -2.200 -4.004 15.324 1.00 97.31 88 SER A C 1
ATOM 633 O O . SER A 1 88 ? -3.269 -3.544 14.923 1.00 97.31 88 SER A O 1
ATOM 635 N N . SER A 1 89 ? -2.080 -5.291 15.650 1.00 96.81 89 SER A N 1
ATOM 636 C CA . SER A 1 89 ? -3.194 -6.244 15.514 1.00 96.81 89 SER A CA 1
ATOM 637 C C . SER A 1 89 ? -4.370 -5.967 16.457 1.00 96.81 89 SER A C 1
ATOM 639 O O . SER A 1 89 ? -5.444 -6.539 16.286 1.00 96.81 89 SER A O 1
ATOM 641 N N . SER A 1 90 ? -4.180 -5.095 17.453 1.00 97.38 90 SER A N 1
ATOM 642 C CA . SER A 1 90 ? -5.232 -4.626 18.361 1.00 97.38 90 SER A CA 1
ATOM 643 C C . SER A 1 90 ? -5.998 -3.411 17.830 1.00 97.38 90 SER A C 1
ATOM 645 O O . SER A 1 90 ? -6.893 -2.926 18.519 1.00 97.38 90 SER A O 1
ATOM 647 N N . HIS A 1 91 ? -5.634 -2.877 16.660 1.00 98.12 91 HIS A N 1
ATOM 648 C CA . HIS A 1 91 ? -6.342 -1.755 16.055 1.00 98.12 91 HIS A CA 1
ATOM 649 C C . HIS A 1 91 ? -7.803 -2.131 15.792 1.00 98.12 91 HIS A C 1
ATOM 651 O O . HIS A 1 91 ? -8.093 -3.213 15.272 1.00 98.12 91 HIS A O 1
ATOM 657 N N . ALA A 1 92 ? -8.726 -1.236 16.148 1.00 97.00 92 ALA A N 1
ATOM 658 C CA . ALA A 1 92 ? -10.144 -1.446 15.893 1.00 97.00 92 ALA A CA 1
ATOM 659 C C . ALA A 1 92 ? -10.387 -1.613 14.388 1.00 97.00 92 ALA A C 1
ATOM 661 O O . ALA A 1 92 ? -9.754 -0.937 13.573 1.00 97.00 92 ALA A O 1
ATOM 662 N N . LYS A 1 93 ? -11.292 -2.527 14.026 1.00 97.19 93 LYS A N 1
ATOM 663 C CA . LYS A 1 93 ? -11.655 -2.780 12.632 1.00 97.19 93 LYS A CA 1
ATOM 664 C C . LYS A 1 93 ? -13.126 -2.482 12.398 1.00 97.19 93 LYS A C 1
ATOM 666 O O . LYS A 1 93 ? -13.953 -2.704 13.281 1.00 97.19 93 LYS A O 1
ATOM 671 N N . VAL A 1 94 ? -13.437 -2.024 11.195 1.00 97.44 94 VAL A N 1
ATOM 672 C CA . VAL A 1 94 ? -14.787 -1.691 10.744 1.00 97.44 94 VAL A CA 1
ATOM 673 C C . VAL A 1 94 ? -15.144 -2.508 9.508 1.00 97.44 94 VAL A C 1
ATOM 675 O O . VAL A 1 94 ? -14.274 -2.894 8.726 1.00 97.44 94 VAL A O 1
ATOM 678 N N . TYR A 1 95 ? -16.432 -2.785 9.340 1.00 97.12 95 TYR A N 1
ATOM 679 C CA . TYR A 1 95 ? -16.967 -3.235 8.060 1.00 97.12 95 TYR A CA 1
ATOM 680 C C . TYR A 1 95 ? -17.324 -2.009 7.227 1.00 97.12 95 TYR A C 1
ATOM 682 O O . TYR A 1 95 ? -17.808 -1.016 7.774 1.00 97.12 95 TYR A O 1
ATOM 690 N N . LEU A 1 96 ? -17.077 -2.088 5.924 1.00 97.25 96 LEU A N 1
ATOM 691 C CA . LEU A 1 96 ? -17.433 -1.041 4.978 1.00 97.25 96 LEU A CA 1
ATOM 692 C C . LEU A 1 96 ? -18.599 -1.502 4.111 1.00 97.25 96 LEU A C 1
ATOM 694 O O . LEU A 1 96 ? -18.777 -2.697 3.871 1.00 97.25 96 LEU A O 1
ATOM 698 N N . THR A 1 97 ? -19.384 -0.540 3.636 1.00 98.25 97 THR A N 1
ATOM 699 C CA . THR A 1 97 ? -20.288 -0.777 2.505 1.00 98.25 97 THR A CA 1
ATOM 700 C C . THR A 1 97 ? -19.506 -0.552 1.218 1.00 98.25 97 THR A C 1
ATOM 702 O O . THR A 1 97 ? -18.880 0.498 1.076 1.00 98.25 97 THR A O 1
ATOM 705 N N . PHE A 1 98 ? -19.530 -1.541 0.323 1.00 98.56 98 PHE A N 1
ATOM 706 C CA . PHE A 1 98 ? -18.794 -1.508 -0.938 1.00 98.56 98 PHE A CA 1
ATOM 707 C C . PHE A 1 98 ? -19.709 -1.273 -2.135 1.00 98.56 98 PHE A C 1
ATOM 709 O O . PHE A 1 98 ? -20.760 -1.912 -2.222 1.00 98.56 98 PHE A O 1
ATOM 716 N N . ASP A 1 99 ? -19.268 -0.452 -3.087 1.00 98.31 99 ASP A N 1
ATOM 717 C CA . ASP A 1 99 ? -19.935 -0.326 -4.389 1.00 98.31 99 ASP A CA 1
ATOM 718 C C . ASP A 1 99 ? -19.736 -1.596 -5.232 1.00 98.31 99 ASP A C 1
ATOM 720 O O . ASP A 1 99 ? -20.679 -2.120 -5.826 1.00 98.31 99 ASP A O 1
ATOM 724 N N . TYR A 1 100 ? -18.522 -2.153 -5.208 1.00 97.69 100 TYR A N 1
ATOM 725 C CA . TYR A 1 100 ? -18.141 -3.400 -5.875 1.00 97.69 100 TYR A CA 1
ATOM 726 C C . TYR A 1 100 ? -17.988 -4.539 -4.858 1.00 97.69 100 TYR A C 1
ATOM 728 O O . TYR A 1 100 ? -16.928 -5.156 -4.717 1.00 97.69 100 TYR A O 1
ATOM 736 N N . ALA A 1 101 ? -19.057 -4.819 -4.109 1.00 97.31 101 ALA A N 1
ATOM 737 C CA . ALA A 1 101 ? -19.038 -5.799 -3.019 1.00 97.31 101 ALA A CA 1
ATOM 738 C C . ALA A 1 101 ? -18.649 -7.222 -3.466 1.00 97.31 101 ALA A C 1
ATOM 740 O O . ALA A 1 101 ? -17.893 -7.890 -2.765 1.00 97.31 101 ALA A O 1
ATOM 741 N N . ASP A 1 102 ? -19.101 -7.669 -4.642 1.00 96.38 102 ASP A N 1
ATOM 742 C CA . ASP A 1 102 ? -18.796 -9.012 -5.171 1.00 96.38 102 ASP A CA 1
ATOM 743 C C . ASP A 1 102 ? -17.324 -9.168 -5.606 1.00 96.38 102 ASP A C 1
ATOM 745 O O . ASP A 1 102 ? -16.784 -10.277 -5.707 1.00 96.38 102 ASP A O 1
ATOM 749 N N . GLU A 1 103 ? -16.633 -8.051 -5.827 1.00 95.31 103 GLU A N 1
ATOM 750 C CA . GLU A 1 103 ? -15.208 -8.012 -6.154 1.00 95.31 103 GLU A CA 1
ATOM 751 C C . GLU A 1 103 ? -14.322 -7.795 -4.921 1.00 95.31 103 GLU A C 1
ATOM 753 O O . GLU A 1 103 ? -13.105 -7.928 -5.027 1.00 95.31 103 GLU A O 1
ATOM 758 N N . SER A 1 104 ? -14.923 -7.546 -3.754 1.00 97.06 104 SER A N 1
ATOM 759 C CA . SER A 1 104 ? -14.219 -7.132 -2.541 1.00 97.06 104 SER A CA 1
ATOM 760 C C . SER A 1 104 ? -14.120 -8.241 -1.494 1.00 97.06 104 SER A C 1
ATOM 762 O O . SER A 1 104 ? -15.020 -9.070 -1.334 1.00 97.06 104 SER A O 1
ATOM 764 N N . ASP A 1 105 ? -13.035 -8.232 -0.722 1.00 96.94 105 ASP A N 1
ATOM 765 C CA . ASP A 1 105 ? -12.991 -8.969 0.538 1.00 96.94 105 ASP A CA 1
ATOM 766 C C . ASP A 1 105 ? -13.909 -8.261 1.552 1.00 96.94 105 ASP A C 1
ATOM 768 O O . ASP A 1 105 ? -13.874 -7.045 1.720 1.00 96.94 105 ASP A O 1
ATOM 772 N N . LYS A 1 106 ? -14.765 -9.007 2.258 1.00 95.12 106 LYS A N 1
ATOM 773 C CA . LYS A 1 106 ? -15.813 -8.394 3.104 1.00 95.12 106 LYS A CA 1
ATOM 774 C C . LYS A 1 106 ? -15.276 -7.652 4.326 1.00 95.12 106 LYS A C 1
ATOM 776 O O . LYS A 1 106 ? -15.997 -6.851 4.917 1.00 95.12 106 LYS A O 1
ATOM 781 N N . GLY A 1 107 ? -14.038 -7.916 4.730 1.00 94.00 107 GLY A N 1
ATOM 782 C CA . GLY A 1 107 ? -13.452 -7.326 5.926 1.00 94.00 107 GLY A CA 1
ATOM 783 C C . GLY A 1 107 ? -13.560 -8.201 7.176 1.00 94.00 107 GLY A C 1
ATOM 784 O O . GLY A 1 107 ? -13.820 -9.402 7.080 1.00 94.00 107 GLY A O 1
ATOM 785 N N . PRO A 1 108 ? -13.320 -7.615 8.364 1.00 96.94 108 PRO A N 1
ATOM 786 C CA . PRO A 1 108 ? -13.248 -6.173 8.643 1.00 96.94 108 PRO A CA 1
ATOM 787 C C . PRO A 1 108 ? -11.857 -5.550 8.381 1.00 96.94 108 PRO A C 1
ATOM 789 O O . PRO A 1 108 ? -10.844 -6.251 8.356 1.00 96.94 108 PRO A O 1
ATOM 792 N N . TYR A 1 109 ? -11.803 -4.220 8.248 1.00 98.38 109 TYR A N 1
ATOM 793 C CA . TYR A 1 109 ? -10.612 -3.424 7.900 1.00 98.38 109 TYR A CA 1
ATOM 794 C C . TYR A 1 109 ? -10.165 -2.524 9.064 1.00 98.38 109 TYR A C 1
ATOM 796 O O . TYR A 1 109 ? -11.030 -1.912 9.692 1.00 98.38 109 TYR A O 1
ATOM 804 N N . PRO A 1 110 ? -8.856 -2.386 9.365 1.00 98.00 110 PRO A N 1
ATOM 805 C CA . PRO A 1 110 ? -8.348 -1.460 10.382 1.00 98.00 110 PRO A CA 1
ATOM 806 C C . PRO A 1 110 ? -8.356 -0.012 9.862 1.00 98.00 110 PRO A C 1
ATOM 808 O O . PRO A 1 110 ? -7.306 0.580 9.645 1.00 98.00 110 PRO A O 1
ATOM 811 N N . PHE A 1 111 ? -9.551 0.519 9.608 1.00 98.12 111 PHE A N 1
ATOM 812 C CA . PHE A 1 111 ? -9.784 1.826 8.999 1.00 98.12 111 PHE A CA 1
ATOM 813 C C . PHE A 1 111 ? -10.450 2.772 10.000 1.00 98.12 111 PHE A C 1
ATOM 815 O O . PHE A 1 111 ? -11.476 2.429 10.594 1.00 98.12 111 PHE A O 1
ATOM 822 N N . ASP A 1 112 ? -9.868 3.953 10.188 1.00 96.94 112 ASP A N 1
ATOM 823 C CA . ASP A 1 112 ? -10.355 4.979 11.105 1.00 96.94 112 ASP A CA 1
ATOM 824 C C . ASP A 1 112 ? -10.187 6.404 10.542 1.00 96.94 112 ASP A C 1
ATOM 826 O O . ASP A 1 112 ? -9.671 6.613 9.444 1.00 96.94 112 ASP A O 1
ATOM 830 N N . GLY A 1 113 ? -10.606 7.410 11.314 1.00 95.88 113 GLY A N 1
ATOM 831 C CA . GLY A 1 113 ? -10.525 8.814 10.897 1.00 95.88 113 GLY A CA 1
ATOM 832 C C . GLY A 1 113 ? -9.108 9.390 10.824 1.00 95.88 113 GLY A C 1
ATOM 833 O O . GLY A 1 113 ? -8.942 10.504 10.333 1.00 95.88 113 GLY A O 1
ATOM 834 N N . ASN A 1 114 ? -8.098 8.661 11.306 1.00 95.00 114 ASN A N 1
ATOM 835 C CA . ASN A 1 114 ? -6.694 9.057 11.219 1.00 95.00 114 ASN A CA 1
ATOM 836 C C . ASN A 1 114 ? -5.962 8.356 10.071 1.00 95.00 114 ASN A C 1
ATOM 838 O O . ASN A 1 114 ? -4.833 8.740 9.763 1.00 95.00 114 ASN A O 1
ATOM 842 N N . THR A 1 115 ? -6.587 7.351 9.451 1.00 96.06 115 THR A N 1
ATOM 843 C CA . THR A 1 115 ? -5.988 6.594 8.355 1.00 96.06 115 THR A CA 1
ATOM 844 C C . THR A 1 115 ? -5.650 7.537 7.206 1.00 96.06 115 THR A C 1
ATOM 846 O O . THR A 1 115 ? -6.469 8.361 6.793 1.00 96.06 115 THR A O 1
ATOM 849 N N . LYS A 1 116 ? -4.426 7.458 6.690 1.00 93.69 116 LYS A N 1
ATOM 850 C CA . LYS A 1 116 ? -3.985 8.288 5.571 1.00 93.69 116 LYS A CA 1
ATOM 851 C C . LYS A 1 116 ? -4.674 7.829 4.288 1.00 93.69 116 LYS A C 1
ATOM 853 O O . LYS A 1 116 ? -4.722 6.641 3.989 1.00 93.69 116 LYS A O 1
ATOM 858 N N . ILE A 1 117 ? -5.164 8.800 3.526 1.00 93.50 117 ILE A N 1
ATOM 859 C CA . ILE A 1 117 ? -5.848 8.589 2.248 1.00 93.50 117 ILE A CA 1
ATOM 860 C C . ILE A 1 117 ? -5.060 9.322 1.166 1.00 93.50 117 ILE A C 1
ATOM 862 O O . ILE A 1 117 ? -4.587 10.438 1.403 1.00 93.50 117 ILE A O 1
ATOM 866 N N . GLU A 1 118 ? -4.907 8.705 -0.002 1.00 91.56 118 GLU A N 1
ATOM 867 C CA . GLU A 1 118 ? -4.351 9.341 -1.198 1.00 91.56 118 GLU A CA 1
ATOM 868 C C . GLU A 1 118 ? -5.043 10.682 -1.488 1.00 91.56 118 GLU A C 1
ATOM 870 O O . GLU A 1 118 ? -6.268 10.793 -1.474 1.00 91.56 118 GLU A O 1
ATOM 875 N N . GLY A 1 119 ? -4.248 11.737 -1.686 1.00 87.69 119 GLY A N 1
ATOM 876 C CA . GLY A 1 119 ? -4.751 13.106 -1.850 1.00 87.69 119 GLY A CA 1
ATOM 877 C C . GLY A 1 119 ? -5.333 13.741 -0.574 1.00 87.69 119 GLY A C 1
ATOM 878 O O . GLY A 1 119 ? -5.512 14.956 -0.516 1.00 87.69 119 GLY A O 1
ATOM 879 N N . GLY A 1 120 ? -5.571 12.960 0.481 1.00 88.94 120 GLY A N 1
ATOM 880 C CA . GLY A 1 120 ? -6.075 13.399 1.778 1.00 88.94 120 GLY A CA 1
ATOM 881 C C . GLY A 1 120 ? -7.568 13.141 1.998 1.00 88.94 120 GLY A C 1
ATOM 882 O O . GLY A 1 120 ? -8.328 12.777 1.103 1.00 88.94 120 GLY A O 1
ATOM 883 N N . GLN A 1 121 ? -8.014 13.382 3.234 1.00 89.25 121 GLN A N 1
ATOM 884 C CA . GLN A 1 121 ? -9.371 13.055 3.697 1.00 89.25 121 GLN A CA 1
ATOM 885 C C . GLN A 1 121 ? -10.496 13.673 2.852 1.00 89.25 121 GLN A C 1
ATOM 887 O O . GLN A 1 121 ? -11.546 13.057 2.718 1.00 89.25 121 GLN A O 1
ATOM 892 N N . ASN A 1 122 ? -10.255 14.835 2.234 1.00 87.31 122 ASN A N 1
ATOM 893 C CA . ASN A 1 122 ? -11.242 15.572 1.436 1.00 87.31 122 ASN A CA 1
ATOM 894 C C . ASN A 1 122 ? -10.952 15.561 -0.079 1.00 87.31 122 ASN A C 1
ATOM 896 O O . ASN A 1 122 ? -11.570 16.327 -0.817 1.00 87.31 122 ASN A O 1
ATOM 900 N N . ALA A 1 123 ? -9.978 14.776 -0.549 1.00 86.25 123 ALA A N 1
ATOM 901 C CA . ALA A 1 123 ? -9.678 14.680 -1.976 1.00 86.25 123 ALA A CA 1
ATOM 902 C C . ALA A 1 123 ? -10.804 13.991 -2.758 1.00 86.25 123 ALA A C 1
ATOM 904 O O . ALA A 1 123 ? -11.487 13.122 -2.229 1.00 86.25 123 ALA A O 1
ATOM 905 N N . GLY A 1 124 ? -10.975 14.348 -4.029 1.00 87.38 124 GLY A N 1
ATOM 906 C CA . GLY A 1 124 ? -11.670 13.475 -4.981 1.00 87.38 124 GLY A CA 1
ATOM 907 C C . GLY A 1 124 ? -10.720 12.420 -5.559 1.00 87.38 124 GLY A C 1
ATOM 908 O O . GLY A 1 124 ? -9.559 12.350 -5.159 1.00 87.38 124 GLY A O 1
ATOM 909 N N . GLY A 1 125 ? -11.186 11.661 -6.551 1.00 89.06 125 GLY A N 1
ATOM 910 C CA . GLY A 1 125 ? -10.367 10.669 -7.259 1.00 89.06 125 GLY A CA 1
ATOM 911 C C . GLY A 1 125 ? -10.325 9.321 -6.546 1.00 89.06 125 GLY A C 1
ATOM 912 O O . GLY A 1 125 ? -11.298 8.948 -5.898 1.00 89.06 125 GLY A O 1
ATOM 913 N N . ASP A 1 126 ? -9.207 8.608 -6.678 1.00 93.00 126 ASP A N 1
ATOM 914 C CA . ASP A 1 126 ? -9.128 7.193 -6.301 1.00 93.00 126 ASP A CA 1
ATOM 915 C C . ASP A 1 126 ? -9.078 6.954 -4.787 1.00 93.00 126 ASP A C 1
ATOM 917 O O . ASP A 1 126 ? -9.566 5.929 -4.317 1.00 93.00 126 ASP A O 1
ATOM 921 N N . ARG A 1 127 ? -8.551 7.908 -4.004 1.00 94.81 127 ARG A N 1
ATOM 922 C CA . ARG A 1 127 ? -8.603 7.913 -2.527 1.00 94.81 127 ARG A CA 1
ATOM 923 C C . ARG A 1 127 ? -8.190 6.571 -1.905 1.00 94.81 127 ARG A C 1
ATOM 925 O O . ARG A 1 127 ? -8.867 6.066 -1.002 1.00 94.81 127 ARG A O 1
ATOM 932 N N . HIS A 1 128 ? -7.081 5.996 -2.365 1.00 96.94 128 HIS A N 1
ATOM 933 C CA . HIS A 1 128 ? -6.583 4.745 -1.803 1.00 96.94 128 HIS A CA 1
ATOM 934 C C . HIS A 1 128 ? -6.212 4.901 -0.318 1.00 96.94 128 HIS A C 1
ATOM 936 O O . HIS A 1 128 ? -5.535 5.859 0.072 1.00 96.94 128 HIS A O 1
ATOM 942 N N . ALA A 1 129 ? -6.632 3.940 0.508 1.00 97.25 129 ALA A N 1
ATOM 943 C CA . ALA A 1 129 ? -6.207 3.795 1.900 1.00 97.25 129 ALA A CA 1
ATOM 944 C C . ALA A 1 129 ? -5.538 2.429 2.091 1.00 97.25 129 ALA A C 1
ATOM 946 O O . ALA A 1 129 ? -6.158 1.394 1.836 1.00 97.25 129 ALA A O 1
ATOM 947 N N . ILE A 1 130 ? -4.277 2.429 2.533 1.00 97.69 130 ILE A N 1
ATOM 948 C CA . ILE A 1 130 ? -3.462 1.219 2.699 1.00 97.69 130 ILE A CA 1
ATOM 949 C C . ILE A 1 130 ? -3.039 1.078 4.160 1.00 97.69 130 ILE A C 1
ATOM 951 O O . ILE A 1 130 ? -2.433 1.982 4.736 1.00 97.69 130 ILE A O 1
ATOM 955 N N . MET A 1 131 ? -3.290 -0.086 4.756 1.00 98.25 131 MET A N 1
ATOM 956 C CA . MET A 1 131 ? -2.919 -0.384 6.138 1.00 98.25 131 MET A CA 1
ATOM 957 C C . MET A 1 131 ? -2.203 -1.728 6.226 1.00 98.25 131 MET A C 1
ATOM 959 O O . MET A 1 131 ? -2.660 -2.726 5.674 1.00 98.25 131 MET A O 1
ATOM 963 N N . ILE A 1 132 ? -1.099 -1.781 6.967 1.00 97.94 132 ILE A N 1
ATOM 964 C CA . ILE A 1 132 ? -0.354 -3.005 7.267 1.00 97.94 132 ILE A CA 1
ATOM 965 C C . ILE A 1 132 ? -0.515 -3.321 8.748 1.00 97.94 132 ILE A C 1
ATOM 967 O O . ILE A 1 132 ? -0.085 -2.559 9.611 1.00 97.94 132 ILE A O 1
ATOM 971 N N . ASP A 1 133 ? -1.085 -4.480 9.057 1.00 97.81 133 ASP A N 1
ATOM 972 C CA . ASP A 1 133 ? -1.069 -5.028 10.409 1.00 97.81 133 ASP A CA 1
ATOM 973 C C . ASP A 1 133 ? 0.286 -5.694 10.670 1.00 97.81 133 ASP A C 1
ATOM 975 O O . ASP A 1 133 ? 0.573 -6.788 10.177 1.00 97.81 133 ASP A O 1
ATOM 979 N N . SER A 1 134 ? 1.116 -5.023 11.466 1.00 96.88 134 SER A N 1
ATOM 980 C CA . SER A 1 134 ? 2.483 -5.446 11.797 1.00 96.88 134 SER A CA 1
ATOM 981 C C . SER A 1 134 ? 2.580 -6.760 12.579 1.00 96.88 134 SER A C 1
ATOM 983 O O . SER A 1 134 ? 3.638 -7.386 12.566 1.00 96.88 134 SER A O 1
ATOM 985 N N . GLY A 1 135 ? 1.510 -7.192 13.257 1.00 96.19 135 GLY A N 1
ATOM 986 C CA . GLY A 1 135 ? 1.514 -8.442 14.023 1.00 96.19 135 GLY A CA 1
ATOM 987 C C . GLY A 1 135 ? 1.028 -9.650 13.224 1.00 96.19 135 GLY A C 1
ATOM 988 O O . GLY A 1 135 ? 1.440 -10.773 13.504 1.00 96.19 135 GLY A O 1
ATOM 989 N N . THR A 1 136 ? 0.184 -9.438 12.208 1.00 95.56 136 THR A N 1
ATOM 990 C CA . THR A 1 136 ? -0.331 -10.525 11.352 1.00 95.56 136 THR A CA 1
ATOM 991 C C . THR A 1 136 ? 0.266 -10.541 9.947 1.00 95.56 136 THR A C 1
ATOM 993 O O . THR A 1 136 ? 0.024 -11.484 9.191 1.00 95.56 136 THR A O 1
ATOM 996 N N . CYS A 1 137 ? 1.036 -9.512 9.587 1.00 95.44 137 CYS A N 1
ATOM 997 C CA . CYS A 1 137 ? 1.569 -9.283 8.246 1.00 95.44 137 CYS A CA 1
ATOM 998 C C . CYS A 1 137 ? 0.487 -9.358 7.163 1.00 95.44 137 CYS A C 1
ATOM 1000 O O . CYS A 1 137 ? 0.692 -9.917 6.082 1.00 95.44 137 CYS A O 1
ATOM 1002 N N . LYS A 1 138 ? -0.686 -8.803 7.477 1.00 96.00 138 LYS A N 1
ATOM 1003 C CA . LYS A 1 138 ? -1.773 -8.582 6.525 1.00 96.00 138 LYS A CA 1
ATOM 1004 C C . LYS A 1 138 ? -1.741 -7.143 6.046 1.00 96.00 138 LYS A C 1
ATOM 1006 O O . LYS A 1 138 ? -1.596 -6.233 6.862 1.00 96.00 138 LYS A O 1
ATOM 1011 N N . LEU A 1 139 ? -1.914 -6.962 4.747 1.00 96.31 139 LEU A N 1
ATOM 1012 C CA . LEU A 1 139 ? -2.163 -5.670 4.140 1.00 96.31 139 LEU A CA 1
ATOM 1013 C C . LEU A 1 139 ? -3.649 -5.580 3.781 1.00 96.31 139 LEU A C 1
ATOM 1015 O O . LEU A 1 139 ? -4.254 -6.561 3.341 1.00 96.31 139 LEU A O 1
ATOM 1019 N N . TYR A 1 140 ? -4.215 -4.410 4.033 1.00 98.06 140 TYR A N 1
ATOM 1020 C CA . TYR A 1 140 ? -5.590 -4.038 3.754 1.00 98.06 140 TYR A CA 1
ATOM 1021 C C . TYR A 1 140 ? -5.565 -2.828 2.830 1.00 98.06 140 TYR A C 1
ATOM 1023 O O . TYR A 1 140 ? -4.922 -1.833 3.160 1.00 98.06 140 TYR A O 1
ATOM 1031 N N . GLU A 1 141 ? -6.266 -2.904 1.710 1.00 98.19 141 GLU A N 1
ATOM 1032 C CA . GLU A 1 141 ? -6.423 -1.784 0.788 1.00 98.19 141 GLU A CA 1
ATOM 1033 C C . GLU A 1 141 ? -7.900 -1.492 0.559 1.00 98.19 141 GLU A C 1
ATOM 1035 O O . GLU A 1 141 ? -8.717 -2.412 0.457 1.00 98.19 141 GLU A O 1
ATOM 1040 N N . LEU A 1 142 ? -8.221 -0.205 0.477 1.00 98.50 142 LEU A N 1
ATOM 1041 C CA . LEU A 1 142 ? -9.520 0.319 0.084 1.00 98.50 142 LEU A CA 1
ATOM 1042 C C . LEU A 1 142 ? -9.335 1.289 -1.084 1.00 98.50 142 LEU A C 1
ATOM 1044 O O . LEU A 1 142 ? -8.463 2.153 -1.017 1.0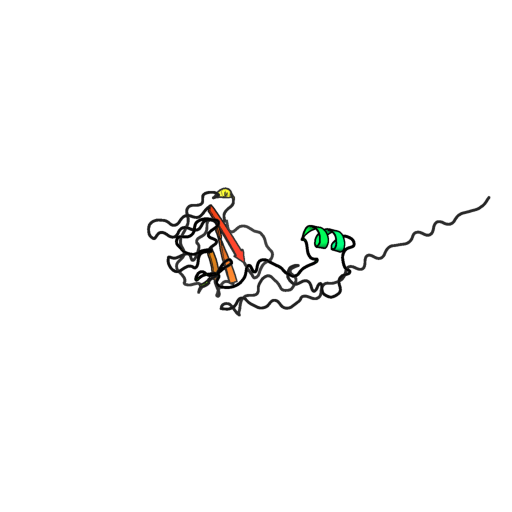0 98.50 142 LEU A O 1
ATOM 1048 N N . TYR A 1 143 ? -10.179 1.157 -2.104 1.00 98.00 143 TYR A N 1
ATOM 1049 C CA . TYR A 1 143 ? -10.357 2.123 -3.191 1.00 98.00 143 TYR A CA 1
ATOM 1050 C C . TYR A 1 143 ? -11.582 2.999 -2.903 1.00 98.00 143 TYR A C 1
ATOM 1052 O O . TYR A 1 143 ? -12.559 2.509 -2.335 1.00 98.00 143 TYR A O 1
ATOM 1060 N N . ASP A 1 144 ? -11.534 4.271 -3.294 1.00 97.69 144 ASP A N 1
ATOM 1061 C CA . ASP A 1 144 ? -12.542 5.304 -3.031 1.00 97.69 144 ASP A CA 1
ATOM 1062 C C . ASP A 1 144 ? -12.968 5.347 -1.553 1.00 97.69 144 ASP A C 1
ATOM 1064 O O . ASP A 1 144 ? -14.142 5.228 -1.212 1.00 97.69 144 ASP A O 1
ATOM 1068 N N . ALA A 1 145 ? -11.998 5.421 -0.634 1.00 97.81 145 ALA A N 1
ATOM 1069 C CA . ALA A 1 145 ? -12.261 5.261 0.794 1.00 97.81 145 ALA A CA 1
ATOM 1070 C C . ALA A 1 145 ? -12.893 6.517 1.429 1.00 97.81 145 ALA A C 1
ATOM 1072 O O . ALA A 1 145 ? -12.338 7.623 1.379 1.00 97.81 145 ALA A O 1
ATOM 1073 N N . HIS A 1 146 ? -14.016 6.340 2.130 1.00 97.19 146 HIS A N 1
ATOM 1074 C CA . HIS A 1 146 ? -14.697 7.396 2.890 1.00 97.19 146 HIS A CA 1
ATOM 1075 C C . HIS A 1 146 ? -14.932 6.949 4.328 1.00 97.19 146 HIS A C 1
ATOM 1077 O O . HIS A 1 146 ? -15.765 6.086 4.614 1.00 97.19 146 HIS A O 1
ATOM 1083 N N . TYR A 1 147 ? -14.191 7.549 5.258 1.00 96.06 147 TYR A N 1
ATOM 1084 C CA . TYR A 1 147 ? -14.388 7.283 6.676 1.00 96.06 147 TYR A CA 1
ATOM 1085 C C . TYR A 1 147 ? -15.609 8.032 7.217 1.00 96.06 147 TYR A C 1
ATOM 1087 O O . TYR A 1 147 ? -15.734 9.246 7.058 1.00 96.06 147 TYR A O 1
ATOM 1095 N N . SER A 1 148 ? -16.464 7.317 7.947 1.00 93.88 148 SER A N 1
ATOM 1096 C CA . SER A 1 148 ? -17.499 7.908 8.791 1.00 93.88 148 SER A CA 1
ATOM 1097 C C . SER A 1 148 ? -17.717 7.050 10.031 1.00 93.88 148 SER A C 1
ATOM 1099 O O . SER A 1 148 ? -17.859 5.830 9.943 1.00 93.88 148 SER A O 1
ATOM 1101 N N . SER A 1 149 ? -17.831 7.687 11.199 1.00 89.38 149 SER A N 1
ATOM 1102 C CA . SER A 1 149 ? -18.135 6.987 12.454 1.00 89.38 149 SER A CA 1
ATOM 1103 C C . SER A 1 149 ? -19.519 6.326 12.465 1.00 89.38 149 SER A C 1
ATOM 1105 O O . SER A 1 149 ? -19.757 5.436 13.279 1.00 89.38 149 SER A O 1
ATOM 1107 N N . SER A 1 150 ? -20.427 6.739 11.574 1.00 91.31 150 SER A N 1
ATOM 1108 C CA . SER A 1 150 ? -21.766 6.160 11.420 1.00 91.31 150 SER A CA 1
ATOM 1109 C C . SER A 1 150 ? -21.874 5.118 10.302 1.00 91.31 150 SER A C 1
ATOM 1111 O O . SER A 1 150 ? -22.939 4.522 10.146 1.00 91.31 150 SER A O 1
ATOM 1113 N N . GLY A 1 151 ? -20.802 4.880 9.541 1.00 93.94 151 GLY A N 1
ATOM 1114 C CA . GLY A 1 151 ? -20.782 3.914 8.445 1.00 93.94 151 GLY A CA 1
ATOM 1115 C C . GLY A 1 151 ? -19.815 4.326 7.344 1.00 93.94 151 GLY A C 1
ATOM 1116 O O . GLY A 1 151 ? -20.154 5.157 6.507 1.00 93.94 151 GLY A O 1
ATOM 1117 N N . SER A 1 152 ? -18.618 3.742 7.353 1.00 97.62 152 SER A N 1
ATOM 1118 C CA . SER A 1 152 ? -17.620 3.955 6.303 1.00 97.62 152 SER A CA 1
ATOM 1119 C C . SER A 1 152 ? -18.017 3.259 4.998 1.00 97.62 152 SER A C 1
ATOM 1121 O O . SER A 1 152 ? -18.589 2.162 5.009 1.00 97.62 152 SER A O 1
ATOM 1123 N N . THR A 1 153 ? -17.663 3.873 3.873 1.00 98.12 153 THR A N 1
ATOM 1124 C CA . THR A 1 153 ? -17.879 3.329 2.526 1.00 98.12 153 THR A CA 1
ATOM 1125 C C . THR A 1 153 ? -16.565 3.257 1.759 1.00 98.12 153 THR A C 1
ATOM 1127 O O . THR A 1 153 ? -15.594 3.936 2.101 1.00 98.12 153 THR A O 1
ATOM 1130 N N . ALA A 1 154 ? -16.526 2.400 0.747 1.00 98.44 154 ALA A N 1
ATOM 1131 C CA . ALA A 1 154 ? -15.430 2.307 -0.206 1.00 98.44 154 ALA A CA 1
ATOM 1132 C C . ALA A 1 154 ? -15.959 1.790 -1.547 1.00 98.44 154 ALA A C 1
ATOM 1134 O O . ALA A 1 154 ? -16.950 1.065 -1.576 1.00 98.44 154 ALA A O 1
ATOM 1135 N N . GLY A 1 155 ? -15.287 2.094 -2.650 1.00 98.31 155 GLY A N 1
ATOM 1136 C CA . GLY A 1 155 ? -15.603 1.480 -3.935 1.00 98.31 155 GLY A CA 1
ATOM 1137 C C . GLY A 1 155 ? -15.337 -0.027 -3.887 1.00 98.31 155 GLY A C 1
ATOM 1138 O O . GLY A 1 155 ? -16.231 -0.838 -4.127 1.00 98.31 155 GLY A O 1
ATOM 1139 N N . SER A 1 156 ? -14.124 -0.419 -3.494 1.00 98.44 156 SER A N 1
ATOM 1140 C CA . SER A 1 156 ? -13.739 -1.825 -3.317 1.00 98.44 156 SER A CA 1
ATOM 1141 C C . SER A 1 156 ? -12.724 -2.011 -2.193 1.00 98.44 156 SER A C 1
ATOM 1143 O O . SER A 1 156 ? -12.104 -1.050 -1.733 1.00 98.44 156 SER A O 1
ATOM 1145 N N . GLY A 1 157 ? -12.524 -3.256 -1.760 1.00 98.06 157 GLY A N 1
ATOM 1146 C CA . GLY A 1 157 ? -11.558 -3.590 -0.718 1.00 98.06 157 GLY A CA 1
ATOM 1147 C C . GLY A 1 157 ? -10.847 -4.920 -0.941 1.00 98.06 157 GLY A C 1
ATOM 1148 O O . GLY A 1 157 ? -11.443 -5.890 -1.401 1.00 98.06 157 GLY A O 1
ATOM 1149 N N . ALA A 1 158 ? -9.578 -4.987 -0.541 1.00 97.31 158 ALA A N 1
ATOM 1150 C CA . ALA A 1 158 ? -8.751 -6.188 -0.636 1.00 97.31 158 ALA A CA 1
ATOM 1151 C C . ALA A 1 158 ? -7.972 -6.446 0.661 1.00 97.31 158 ALA A C 1
ATOM 1153 O O . ALA A 1 158 ? -7.515 -5.518 1.332 1.00 97.31 158 ALA A O 1
ATOM 1154 N N . ILE A 1 159 ? -7.828 -7.722 1.021 1.00 96.31 159 ILE A N 1
ATOM 1155 C CA . ILE A 1 159 ? -7.078 -8.191 2.187 1.00 96.31 159 ILE A CA 1
ATOM 1156 C C . ILE A 1 159 ? -6.142 -9.305 1.745 1.00 96.31 159 ILE A C 1
ATOM 1158 O O . ILE A 1 159 ? -6.576 -10.408 1.411 1.00 96.31 159 ILE A O 1
ATOM 1162 N N . TRP A 1 160 ? -4.836 -9.072 1.848 1.00 91.12 160 TRP A N 1
ATOM 1163 C CA . TRP A 1 160 ? -3.846 -10.087 1.503 1.00 91.12 160 TRP A CA 1
ATOM 1164 C C . TRP A 1 160 ? -2.803 -10.299 2.588 1.00 91.12 160 TRP A C 1
ATOM 1166 O O . TRP A 1 160 ? -2.479 -9.429 3.394 1.00 91.12 160 TRP A O 1
ATOM 1176 N N . SER A 1 161 ? -2.275 -11.520 2.620 1.00 92.69 161 SER A N 1
ATOM 1177 C CA . SER A 1 161 ? -1.154 -11.881 3.478 1.00 92.69 161 SER A CA 1
ATOM 1178 C C . SER A 1 161 ? 0.151 -11.564 2.759 1.00 92.69 161 SER A C 1
ATOM 1180 O O . SER A 1 161 ? 0.411 -12.087 1.678 1.00 92.69 161 SER A O 1
ATOM 1182 N N . LEU A 1 162 ? 1.007 -10.765 3.390 1.00 91.62 162 LEU A N 1
ATOM 1183 C CA . LEU A 1 162 ? 2.344 -10.466 2.882 1.00 91.62 162 LEU A CA 1
ATOM 1184 C C . LEU A 1 162 ? 3.314 -11.651 3.036 1.00 91.62 162 LEU A C 1
ATOM 1186 O O . LEU A 1 162 ? 4.442 -11.603 2.560 1.00 91.62 162 LEU A O 1
ATOM 1190 N N . THR A 1 163 ? 2.901 -12.739 3.681 1.00 89.62 163 THR A N 1
ATOM 1191 C CA . THR A 1 163 ? 3.723 -13.942 3.877 1.00 89.62 163 THR A CA 1
ATOM 1192 C C . THR A 1 163 ? 3.278 -15.111 2.997 1.00 89.62 163 THR A C 1
ATOM 1194 O O . THR A 1 163 ? 3.802 -16.214 3.138 1.00 89.62 163 THR A O 1
ATOM 1197 N N . SER A 1 164 ? 2.339 -14.892 2.069 1.00 86.69 164 SER A N 1
ATOM 1198 C CA . SER A 1 164 ? 1.780 -15.935 1.206 1.00 86.69 164 SER A CA 1
ATOM 1199 C C . SER A 1 164 ? 1.682 -15.491 -0.252 1.00 86.69 164 SER A C 1
ATOM 1201 O O . SER A 1 164 ? 1.548 -14.309 -0.554 1.00 86.69 164 SER A O 1
ATOM 1203 N N . THR A 1 165 ? 1.744 -16.459 -1.165 1.00 75.62 165 THR A N 1
ATOM 1204 C CA . THR A 1 165 ? 1.416 -16.283 -2.591 1.00 75.62 165 THR A CA 1
ATOM 1205 C C . THR A 1 165 ? 0.012 -16.779 -2.937 1.00 75.62 165 THR A C 1
ATOM 1207 O O . THR A 1 165 ? -0.394 -16.706 -4.094 1.00 75.62 165 THR A O 1
ATOM 1210 N N . SER A 1 166 ? -0.729 -17.308 -1.957 1.00 70.94 166 SER A N 1
ATOM 1211 C CA . SER A 1 166 ? -2.087 -17.798 -2.177 1.00 70.94 166 SER A CA 1
ATOM 1212 C C . SER A 1 166 ? -3.040 -16.633 -2.414 1.00 70.94 166 SER A C 1
ATOM 1214 O O . SER A 1 166 ? -3.181 -15.760 -1.561 1.00 70.94 166 SER A O 1
ATOM 1216 N N . THR A 1 167 ? -3.742 -16.664 -3.543 1.00 60.56 167 THR A N 1
ATOM 1217 C CA . THR A 1 167 ? -4.783 -15.695 -3.917 1.00 60.56 167 THR A CA 1
ATOM 1218 C C . THR A 1 167 ? -6.164 -16.075 -3.376 1.00 60.56 167 THR A C 1
ATOM 1220 O O . THR A 1 167 ? -7.183 -15.603 -3.877 1.00 60.56 167 THR A O 1
ATOM 1223 N N . THR A 1 168 ? -6.239 -16.982 -2.397 1.00 53.59 168 THR A N 1
ATOM 1224 C CA . THR A 1 168 ? -7.505 -17.347 -1.749 1.00 53.59 168 THR A CA 1
ATOM 1225 C C . THR A 1 168 ? -8.097 -16.126 -1.055 1.00 53.59 168 THR A C 1
ATOM 1227 O O . THR A 1 168 ? -7.532 -15.660 -0.065 1.00 53.59 168 THR A O 1
ATOM 1230 N N . ARG A 1 169 ? -9.229 -15.644 -1.586 1.00 54.53 169 ARG A N 1
ATOM 1231 C CA . ARG A 1 169 ? -10.033 -14.563 -1.004 1.00 54.53 169 ARG A CA 1
ATOM 1232 C C . ARG A 1 169 ? -10.384 -14.890 0.444 1.00 54.53 169 ARG A C 1
ATOM 1234 O O . ARG A 1 169 ? -10.649 -16.051 0.773 1.00 54.53 169 ARG A O 1
ATOM 1241 N N . SER A 1 170 ? -10.377 -13.877 1.302 1.00 53.44 170 SER A N 1
ATOM 1242 C CA . SER A 1 170 ? -10.852 -14.041 2.674 1.00 53.44 170 SER A CA 1
ATOM 1243 C C . SER A 1 170 ? -12.383 -14.100 2.609 1.00 53.44 170 SER A C 1
ATOM 1245 O O . SER A 1 170 ? -13.019 -13.089 2.334 1.00 53.44 170 SER A O 1
ATOM 1247 N N . ALA A 1 171 ? -12.951 -15.304 2.744 1.00 42.25 171 ALA A N 1
ATOM 1248 C CA . ALA A 1 171 ? -14.393 -15.558 2.617 1.00 42.25 171 ALA A CA 1
ATOM 1249 C C . ALA A 1 171 ? -15.246 -14.821 3.665 1.00 42.25 171 ALA A C 1
ATOM 1251 O O . ALA A 1 171 ? -14.793 -14.760 4.832 1.00 42.25 171 ALA A O 1
#

pLDDT: mean 84.81, std 16.52, range [38.94, 98.56]